Protein AF-A0A352RVB9-F1 (afdb_monomer_lite)

Sequence (132 aa):
MQIDDYQALIQSDHYRCATQRVIRQLMEALLFEDVFRDVHWTTESVTLPAVAADGQPVRYRCAVRRIDAFGRIRLGNVIRAHGGDETAADDVSRLLHELAGQFDADPQRIQQFAMELLSTQIKDAHSHHANG

Radius of gyration: 15.71 Å; chains: 1; bounding box: 43×38×34 Å

Structure (mmCIF, N/CA/C/O backbone):
data_AF-A0A352RVB9-F1
#
_entry.id   AF-A0A352RVB9-F1
#
loop_
_atom_site.group_PDB
_atom_site.id
_atom_site.type_symbol
_atom_site.label_atom_id
_atom_site.label_alt_id
_atom_site.label_comp_id
_atom_site.label_asym_id
_atom_site.label_entity_id
_atom_site.label_seq_id
_atom_site.pdbx_PDB_ins_code
_atom_site.Cartn_x
_atom_site.Cartn_y
_atom_site.Cartn_z
_atom_site.occupancy
_atom_site.B_iso_or_equiv
_atom_site.auth_seq_id
_atom_site.auth_comp_id
_atom_site.auth_asym_id
_atom_site.auth_atom_id
_atom_site.pdbx_PDB_model_num
ATOM 1 N N . MET A 1 1 ? 27.499 -7.238 -14.777 1.00 50.69 1 MET A N 1
ATOM 2 C CA . MET A 1 1 ? 26.227 -6.729 -15.322 1.00 50.69 1 MET A CA 1
ATOM 3 C C . MET A 1 1 ? 26.488 -5.300 -15.755 1.00 50.69 1 MET A C 1
ATOM 5 O O . MET A 1 1 ? 26.892 -4.513 -14.904 1.00 50.69 1 MET A O 1
ATOM 9 N N . GLN A 1 2 ? 26.435 -5.009 -17.058 1.00 51.50 2 GLN A N 1
ATOM 10 C CA . GLN A 1 2 ? 26.625 -3.642 -17.556 1.00 51.50 2 GLN A CA 1
ATOM 11 C C . GLN A 1 2 ? 25.437 -2.782 -17.103 1.00 51.50 2 GLN A C 1
ATOM 13 O O . GLN A 1 2 ? 24.328 -3.285 -16.943 1.00 51.50 2 GLN A O 1
ATOM 18 N N . ILE A 1 3 ? 25.677 -1.496 -16.845 1.00 56.03 3 ILE A N 1
ATOM 19 C CA . ILE A 1 3 ? 24.664 -0.553 -16.336 1.00 56.03 3 ILE A CA 1
ATOM 20 C C . ILE A 1 3 ? 23.441 -0.479 -17.273 1.00 56.03 3 ILE A C 1
ATOM 22 O O . ILE A 1 3 ? 22.313 -0.355 -16.796 1.00 56.03 3 ILE A O 1
ATOM 26 N N . ASP A 1 4 ? 23.654 -0.660 -18.577 1.00 58.06 4 ASP A N 1
ATOM 27 C CA . ASP A 1 4 ? 22.606 -0.634 -19.603 1.00 58.06 4 ASP A CA 1
ATOM 28 C C . ASP A 1 4 ? 21.642 -1.834 -19.502 1.00 58.06 4 ASP A C 1
ATOM 30 O O . ASP A 1 4 ? 20.428 -1.664 -19.632 1.00 58.06 4 ASP A O 1
ATOM 34 N N . ASP A 1 5 ? 22.143 -3.027 -19.148 1.00 60.12 5 ASP A N 1
ATOM 35 C CA . ASP A 1 5 ? 21.305 -4.214 -18.900 1.00 60.12 5 ASP A CA 1
ATOM 36 C C . ASP A 1 5 ? 20.403 -4.013 -17.672 1.00 60.12 5 ASP A C 1
ATOM 38 O O . ASP A 1 5 ? 19.268 -4.487 -17.625 1.00 60.12 5 ASP A O 1
ATOM 42 N N . TYR A 1 6 ? 20.897 -3.276 -16.670 1.00 57.09 6 TYR A N 1
ATOM 43 C CA . TYR A 1 6 ? 20.150 -2.960 -15.450 1.00 57.09 6 TYR A CA 1
ATOM 44 C C . TYR A 1 6 ? 18.993 -1.992 -15.732 1.00 57.09 6 TYR A C 1
ATOM 46 O O . TYR A 1 6 ? 17.889 -2.167 -15.216 1.00 57.09 6 TYR A O 1
ATOM 54 N N . GLN A 1 7 ? 19.229 -0.976 -16.567 1.00 58.03 7 GLN A N 1
ATOM 55 C CA . GLN A 1 7 ? 18.207 0.002 -16.949 1.00 58.03 7 GLN A CA 1
ATOM 56 C C . GLN A 1 7 ? 17.111 -0.626 -17.815 1.00 58.03 7 GLN A C 1
ATOM 58 O O . GLN A 1 7 ? 15.928 -0.402 -17.551 1.00 58.03 7 GLN A O 1
ATOM 63 N N . ALA A 1 8 ? 17.488 -1.467 -18.783 1.00 62.38 8 ALA A N 1
ATOM 64 C CA . ALA A 1 8 ? 16.534 -2.222 -19.593 1.00 62.38 8 ALA A CA 1
ATOM 65 C C . ALA A 1 8 ? 15.682 -3.173 -18.733 1.00 62.38 8 ALA A C 1
ATOM 67 O O . ALA A 1 8 ? 14.475 -3.298 -18.945 1.00 62.38 8 ALA A O 1
ATOM 68 N N . LEU A 1 9 ? 16.281 -3.792 -17.710 1.00 61.91 9 LEU A N 1
ATOM 69 C CA . LEU A 1 9 ? 15.563 -4.658 -16.780 1.00 61.91 9 LEU A CA 1
ATOM 70 C C . LEU A 1 9 ? 14.546 -3.887 -15.929 1.00 61.91 9 LEU A C 1
ATOM 72 O O . LEU A 1 9 ? 13.416 -4.350 -15.808 1.00 61.91 9 LEU A O 1
ATOM 76 N N . ILE A 1 10 ? 14.893 -2.717 -15.377 1.00 66.00 10 ILE A N 1
ATOM 77 C CA . ILE A 1 10 ? 13.951 -1.888 -14.591 1.00 66.00 10 ILE A CA 1
ATOM 78 C C . ILE A 1 10 ? 12.738 -1.473 -15.436 1.00 66.00 10 ILE A C 1
ATOM 80 O O . ILE A 1 10 ? 11.621 -1.396 -14.929 1.00 66.00 10 ILE A O 1
ATOM 84 N N . GLN A 1 11 ? 12.945 -1.224 -16.728 1.00 67.75 11 GLN A N 1
ATOM 85 C CA . GLN A 1 11 ? 11.874 -0.848 -17.655 1.00 67.75 11 GLN A CA 1
ATOM 86 C C . GLN A 1 11 ? 11.092 -2.048 -18.207 1.00 67.75 11 GLN A C 1
ATOM 88 O O . GLN A 1 11 ? 10.094 -1.864 -18.901 1.00 67.75 11 GLN A O 1
ATOM 93 N N . SER A 1 12 ? 11.521 -3.273 -17.903 1.00 76.25 12 SER A N 1
ATOM 94 C CA . SER A 1 12 ? 10.892 -4.483 -18.419 1.00 76.25 12 SER A CA 1
ATOM 95 C C . SER A 1 12 ? 9.580 -4.821 -17.707 1.00 76.25 12 SER A C 1
ATOM 97 O O . SER A 1 12 ? 9.361 -4.524 -16.527 1.00 76.25 12 SER A O 1
ATOM 99 N N . ASP A 1 13 ? 8.729 -5.565 -18.409 1.00 80.06 13 ASP A N 1
ATOM 100 C CA . ASP A 1 13 ? 7.512 -6.140 -17.836 1.00 80.06 13 ASP A CA 1
ATOM 101 C C . ASP A 1 13 ? 7.805 -7.074 -16.654 1.00 80.06 13 ASP A C 1
ATOM 103 O O . ASP A 1 13 ? 7.010 -7.152 -15.717 1.00 80.06 13 ASP A O 1
ATOM 107 N N . HIS A 1 14 ? 8.973 -7.723 -16.641 1.00 78.12 14 HIS A N 1
ATOM 108 C CA . HIS A 1 14 ? 9.397 -8.571 -15.530 1.00 78.12 14 HIS A CA 1
ATOM 109 C C . HIS A 1 14 ? 9.568 -7.780 -14.236 1.00 78.12 14 HIS A C 1
ATOM 111 O O . HIS A 1 14 ? 9.089 -8.220 -13.189 1.00 78.12 14 HIS A O 1
ATOM 117 N N . TYR A 1 15 ? 10.197 -6.604 -14.302 1.00 78.69 15 TYR A N 1
ATOM 118 C CA . TYR A 1 15 ? 10.353 -5.745 -13.132 1.00 78.69 15 TYR A CA 1
ATOM 119 C C . TYR A 1 15 ? 8.998 -5.241 -12.638 1.00 78.69 15 TYR A C 1
ATOM 121 O O . TYR A 1 15 ? 8.708 -5.328 -11.447 1.00 78.69 15 TYR A O 1
ATOM 129 N N . ARG A 1 16 ? 8.112 -4.818 -13.547 1.00 82.50 16 ARG A N 1
ATOM 130 C CA . ARG A 1 16 ? 6.741 -4.420 -13.189 1.00 82.50 16 ARG A CA 1
ATOM 131 C C . ARG A 1 16 ? 5.968 -5.546 -12.498 1.00 82.50 16 ARG A C 1
ATOM 133 O O . ARG A 1 16 ? 5.345 -5.314 -11.461 1.00 82.50 16 ARG A O 1
ATOM 140 N N . CYS A 1 17 ? 6.024 -6.766 -13.032 1.00 84.00 17 CYS A N 1
ATOM 141 C CA . CYS A 1 17 ? 5.385 -7.932 -12.422 1.00 84.00 17 CYS A CA 1
ATOM 142 C C . CYS A 1 17 ? 5.979 -8.267 -11.047 1.00 84.00 17 CYS A C 1
ATOM 144 O O . CYS A 1 17 ? 5.226 -8.578 -10.120 1.00 84.00 17 CYS A O 1
ATOM 146 N N . ALA A 1 18 ? 7.304 -8.180 -10.896 1.00 83.94 18 ALA A N 1
ATOM 147 C CA . ALA A 1 18 ? 7.975 -8.380 -9.615 1.00 83.94 18 ALA A CA 1
ATOM 148 C C . ALA A 1 18 ? 7.525 -7.330 -8.590 1.00 83.94 18 ALA A C 1
ATOM 150 O O . ALA A 1 18 ? 7.087 -7.680 -7.496 1.00 83.94 18 ALA A O 1
ATOM 151 N N . THR A 1 19 ? 7.514 -6.051 -8.963 1.00 86.31 19 THR A N 1
ATOM 152 C CA . THR A 1 19 ? 7.067 -4.960 -8.090 1.00 86.31 19 THR A CA 1
ATOM 153 C C . THR A 1 19 ? 5.619 -5.140 -7.641 1.00 86.31 19 THR A C 1
ATOM 155 O O . THR A 1 19 ? 5.339 -5.088 -6.444 1.00 86.31 19 THR A O 1
ATOM 158 N N . GLN A 1 20 ? 4.698 -5.463 -8.553 1.00 89.31 20 GLN A N 1
ATOM 159 C CA . GLN A 1 20 ? 3.303 -5.751 -8.190 1.00 89.31 20 GLN A CA 1
ATOM 160 C C . GLN A 1 20 ? 3.182 -6.940 -7.229 1.00 89.31 20 GLN A C 1
ATOM 162 O O . GLN A 1 20 ? 2.361 -6.931 -6.307 1.00 89.31 20 GLN A O 1
ATOM 167 N N . ARG A 1 21 ? 4.015 -7.969 -7.411 1.00 88.56 21 ARG A N 1
ATOM 168 C CA . ARG A 1 21 ? 4.040 -9.134 -6.524 1.00 88.56 21 ARG A CA 1
ATOM 169 C C . ARG A 1 21 ? 4.590 -8.782 -5.143 1.00 88.56 21 ARG A C 1
ATOM 171 O O . ARG A 1 21 ? 4.019 -9.254 -4.162 1.00 88.56 21 ARG A O 1
ATOM 178 N N . VAL A 1 22 ? 5.643 -7.968 -5.061 1.00 89.00 22 VAL A N 1
ATOM 179 C CA . VAL A 1 22 ? 6.186 -7.446 -3.793 1.00 89.00 22 VAL A CA 1
ATOM 180 C C . VAL A 1 22 ? 5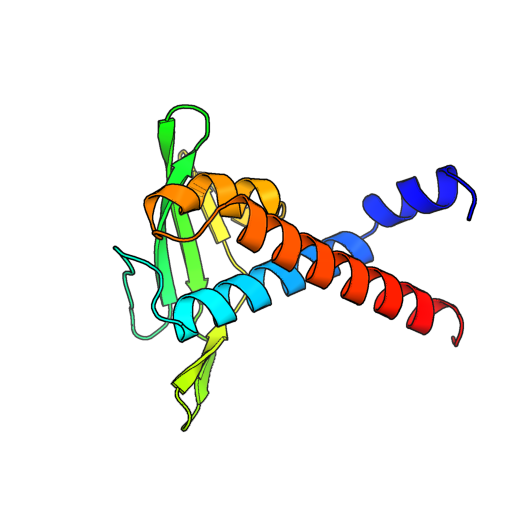.127 -6.633 -3.060 1.00 89.00 22 VAL A C 1
ATOM 182 O O . VAL A 1 22 ? 4.848 -6.921 -1.901 1.00 89.00 22 VAL A O 1
ATOM 185 N N . ILE A 1 23 ? 4.483 -5.683 -3.745 1.00 92.50 23 ILE A N 1
ATOM 186 C CA . ILE A 1 23 ? 3.416 -4.852 -3.172 1.00 92.50 23 ILE A CA 1
ATOM 187 C C . ILE A 1 23 ? 2.304 -5.730 -2.596 1.00 92.50 23 ILE A C 1
ATOM 189 O O . ILE A 1 23 ? 1.890 -5.545 -1.453 1.00 92.50 23 ILE A O 1
ATOM 193 N N . ARG A 1 24 ? 1.849 -6.732 -3.354 1.00 92.94 24 ARG A N 1
ATOM 194 C CA . ARG A 1 24 ? 0.817 -7.662 -2.889 1.00 92.94 24 ARG A CA 1
ATOM 195 C C . ARG A 1 24 ? 1.253 -8.429 -1.639 1.00 92.94 24 ARG A C 1
ATOM 197 O O . ARG A 1 24 ? 0.489 -8.500 -0.687 1.00 92.94 24 ARG A O 1
ATOM 204 N N . GLN A 1 25 ? 2.456 -9.004 -1.635 1.00 89.94 25 GLN A N 1
ATOM 205 C CA . GLN A 1 25 ? 2.970 -9.766 -0.488 1.00 89.94 25 GLN A CA 1
ATOM 206 C C . GLN A 1 25 ? 3.141 -8.894 0.756 1.00 89.94 25 GLN A C 1
ATOM 208 O O . GLN A 1 25 ? 2.827 -9.336 1.857 1.00 89.94 25 GLN A O 1
ATOM 213 N N . LEU A 1 26 ? 3.602 -7.660 0.571 1.00 90.75 26 LEU A N 1
ATOM 214 C CA . LEU A 1 26 ? 3.739 -6.681 1.638 1.00 90.75 26 LEU A CA 1
ATOM 215 C C . LEU A 1 26 ? 2.376 -6.349 2.251 1.00 90.75 26 LEU A C 1
ATOM 217 O O . LEU A 1 26 ? 2.216 -6.432 3.461 1.00 90.75 26 LEU A O 1
ATOM 221 N N . MET A 1 27 ? 1.373 -6.061 1.421 1.00 92.12 27 MET A N 1
ATOM 222 C CA . MET A 1 27 ? 0.008 -5.795 1.881 1.00 92.12 27 MET A CA 1
ATOM 223 C C . MET A 1 27 ? -0.621 -7.010 2.574 1.00 92.12 27 MET A C 1
ATOM 225 O O . MET A 1 27 ? -1.257 -6.850 3.610 1.00 92.12 27 MET A O 1
ATOM 229 N N . GLU A 1 28 ? -0.418 -8.223 2.044 1.00 92.88 28 GLU A N 1
ATOM 230 C CA . GLU A 1 28 ? -0.853 -9.472 2.691 1.00 92.88 28 GLU A CA 1
ATOM 231 C C . GLU A 1 28 ? -0.232 -9.626 4.087 1.00 92.88 28 GLU A C 1
ATOM 233 O O . GLU A 1 28 ? -0.945 -9.969 5.026 1.00 92.88 28 GLU A O 1
ATOM 238 N N . ALA A 1 29 ? 1.069 -9.348 4.233 1.00 89.19 29 ALA A N 1
ATOM 239 C CA . ALA A 1 29 ? 1.767 -9.435 5.513 1.00 89.19 29 ALA A CA 1
ATOM 240 C C . ALA A 1 29 ? 1.278 -8.373 6.506 1.00 89.19 29 ALA A C 1
ATOM 242 O O . ALA A 1 29 ? 0.920 -8.712 7.627 1.00 89.19 29 ALA A O 1
ATOM 243 N N . LEU A 1 30 ? 1.194 -7.107 6.090 1.00 89.38 30 LEU A N 1
ATOM 244 C CA . LEU A 1 30 ? 0.759 -6.015 6.966 1.00 89.38 30 LEU A CA 1
ATOM 245 C C . LEU A 1 30 ? -0.704 -6.183 7.415 1.00 89.38 30 LEU A C 1
ATOM 247 O O . LEU A 1 30 ? -1.019 -5.942 8.576 1.00 89.38 30 LEU A O 1
ATOM 251 N N . LEU A 1 31 ? -1.598 -6.640 6.531 1.00 90.75 31 LEU A N 1
ATOM 252 C CA . LEU A 1 31 ? -2.982 -6.942 6.917 1.00 90.75 31 LEU A CA 1
ATOM 253 C C . LEU A 1 31 ? -3.072 -8.145 7.857 1.00 90.75 31 LEU A C 1
ATOM 255 O O . LEU A 1 31 ? -3.921 -8.159 8.739 1.00 90.75 31 LEU A O 1
ATOM 259 N N . PHE A 1 32 ? -2.233 -9.163 7.655 1.00 88.62 32 PHE A N 1
ATOM 260 C CA . PHE A 1 32 ? -2.213 -10.345 8.515 1.00 88.62 32 PHE A CA 1
ATOM 261 C C . PHE A 1 32 ? -1.711 -10.027 9.930 1.00 88.62 32 PHE A C 1
ATOM 263 O O . PHE A 1 32 ? -2.250 -10.557 10.895 1.00 88.62 32 PHE A O 1
ATOM 270 N N . GLU A 1 33 ? -0.716 -9.148 10.047 1.00 87.62 33 GLU A N 1
ATOM 271 C CA . GLU A 1 33 ? -0.175 -8.663 11.326 1.00 87.62 33 GLU A CA 1
ATOM 272 C C . GLU A 1 33 ? -1.074 -7.605 12.003 1.00 87.62 33 GLU A C 1
ATOM 274 O O . GLU A 1 33 ? -0.722 -7.092 13.061 1.00 87.62 33 GLU A O 1
ATOM 279 N N . ASP A 1 34 ? -2.218 -7.262 11.395 1.00 87.56 34 ASP A N 1
ATOM 280 C CA . ASP A 1 34 ? -3.207 -6.299 11.904 1.00 87.56 34 ASP A CA 1
ATOM 281 C C . ASP A 1 34 ? -2.605 -4.929 12.283 1.00 87.56 34 ASP A C 1
ATOM 283 O O . ASP A 1 34 ? -2.963 -4.307 13.282 1.00 87.56 34 ASP A O 1
ATOM 287 N N . VAL A 1 35 ? -1.642 -4.440 11.488 1.00 88.06 35 VAL A N 1
ATOM 288 C CA . VAL A 1 35 ? -0.909 -3.200 11.824 1.00 88.06 35 VAL A CA 1
ATOM 289 C C . VAL A 1 35 ? -1.641 -1.922 11.417 1.00 88.06 35 VAL A C 1
ATOM 291 O O . VAL A 1 35 ? -1.246 -0.829 11.828 1.00 88.06 35 VAL A O 1
ATOM 294 N N . PHE A 1 36 ? -2.661 -2.034 10.564 1.00 90.81 36 PHE A N 1
ATOM 295 C CA . PHE A 1 36 ? -3.371 -0.889 10.007 1.00 90.81 36 PHE A CA 1
ATOM 296 C C . PHE A 1 36 ? -4.488 -0.409 10.939 1.00 90.81 36 PHE A C 1
ATOM 298 O O . PHE A 1 36 ? -5.318 -1.190 11.390 1.00 90.81 36 PHE A O 1
ATOM 305 N N . ARG A 1 37 ? -4.551 0.903 11.170 1.00 91.25 37 ARG A N 1
ATOM 306 C CA . ARG A 1 37 ? -5.521 1.553 12.060 1.00 91.25 37 ARG A CA 1
ATOM 307 C C . ARG A 1 37 ? -6.925 1.607 11.465 1.00 91.25 37 ARG A C 1
ATOM 309 O O . ARG A 1 37 ? -7.889 1.379 12.187 1.00 91.25 37 ARG A O 1
ATOM 316 N N . ASP A 1 38 ? -7.044 1.953 10.184 1.00 91.88 38 ASP A N 1
ATOM 317 C CA . ASP A 1 38 ? -8.328 2.192 9.522 1.00 91.88 38 ASP A CA 1
ATOM 318 C C . ASP A 1 38 ? -8.458 1.355 8.245 1.00 91.88 38 ASP A C 1
ATOM 320 O O . ASP A 1 38 ? -8.257 1.811 7.118 1.00 91.88 38 ASP A O 1
ATOM 324 N N . VAL A 1 39 ? -8.766 0.075 8.436 1.00 93.25 39 VAL A N 1
ATOM 325 C CA . VAL A 1 39 ? -9.011 -0.877 7.355 1.00 93.25 39 VAL A CA 1
ATOM 326 C C . VAL A 1 39 ? -10.507 -1.094 7.165 1.00 93.25 39 VAL A C 1
ATOM 328 O O . VAL A 1 39 ? -11.227 -1.501 8.076 1.00 93.25 39 VAL A O 1
ATOM 331 N N . HIS A 1 40 ? -10.961 -0.914 5.928 1.00 94.06 40 HIS A N 1
ATOM 332 C CA . HIS A 1 40 ? -12.340 -1.167 5.535 1.00 94.06 40 HIS A CA 1
ATOM 333 C C . HIS A 1 40 ? -12.446 -2.476 4.754 1.00 94.06 40 HIS A C 1
ATOM 335 O O . HIS A 1 40 ? -12.055 -2.555 3.585 1.00 94.06 40 HIS A O 1
ATOM 341 N N . TRP A 1 41 ? -13.008 -3.502 5.390 1.00 92.38 41 TRP A N 1
ATOM 342 C CA . TRP A 1 41 ? -13.284 -4.791 4.759 1.00 92.38 41 TRP A CA 1
ATOM 343 C C . TRP A 1 41 ? -14.679 -4.835 4.134 1.00 92.38 41 TRP A C 1
ATOM 345 O O . TRP A 1 41 ? -15.669 -4.416 4.732 1.00 92.38 41 TRP A O 1
ATOM 355 N N . THR A 1 42 ? -14.763 -5.434 2.953 1.00 90.19 42 THR A N 1
ATOM 356 C CA . THR A 1 42 ? -15.997 -5.971 2.374 1.00 90.19 42 THR A CA 1
ATOM 357 C C . THR A 1 42 ? -15.815 -7.463 2.103 1.00 90.19 42 THR A C 1
ATOM 359 O O . THR A 1 42 ? -14.718 -8.005 2.239 1.00 90.19 42 THR A O 1
ATOM 362 N N . THR A 1 43 ? -16.880 -8.152 1.689 1.00 84.81 43 THR A N 1
ATOM 363 C CA . THR A 1 43 ? -16.812 -9.581 1.338 1.00 84.81 43 THR A CA 1
ATOM 364 C C . THR A 1 43 ? -15.820 -9.860 0.201 1.00 84.81 43 THR A C 1
ATOM 366 O O . THR A 1 43 ? -15.240 -10.939 0.139 1.00 84.81 43 THR A O 1
ATOM 369 N N . GLU A 1 44 ? -15.602 -8.890 -0.689 1.00 90.25 44 GLU A N 1
ATOM 370 C CA . GLU A 1 44 ? -14.824 -9.074 -1.921 1.00 90.25 44 GLU A CA 1
ATOM 371 C C . GLU A 1 44 ? -13.542 -8.241 -1.965 1.00 90.25 44 GLU A C 1
ATOM 373 O O . GLU A 1 44 ? -12.700 -8.446 -2.841 1.00 90.25 44 GLU A O 1
ATOM 378 N N . SER A 1 45 ? -13.371 -7.278 -1.059 1.00 93.62 45 SER A N 1
ATOM 379 C CA . SER A 1 45 ? -12.267 -6.326 -1.138 1.00 93.62 45 SER A CA 1
ATOM 380 C C . SER A 1 45 ? -11.867 -5.755 0.214 1.00 93.62 45 SER A C 1
ATOM 382 O O . SER A 1 45 ? -12.648 -5.739 1.158 1.00 93.62 45 SER A O 1
ATOM 384 N N . VAL A 1 46 ? -10.651 -5.232 0.270 1.00 94.88 46 VAL A N 1
ATOM 385 C CA . VAL A 1 46 ? -10.152 -4.410 1.366 1.00 94.88 46 VAL A CA 1
ATOM 386 C C . VAL A 1 46 ? -9.792 -3.036 0.822 1.00 94.88 46 VAL A C 1
ATOM 388 O O . VAL A 1 46 ? -9.220 -2.928 -0.268 1.00 94.88 46 VAL A O 1
ATOM 391 N N . THR A 1 47 ? -10.154 -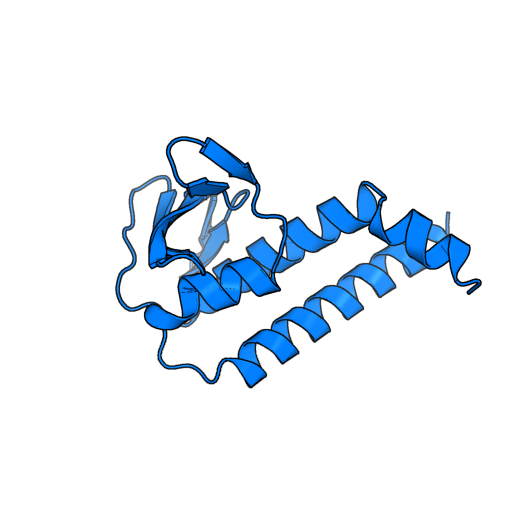1.992 1.562 1.00 95.94 47 THR A N 1
ATOM 392 C CA . THR A 1 47 ? -9.837 -0.601 1.236 1.00 95.94 47 THR A CA 1
ATOM 393 C C . THR A 1 47 ? -9.114 0.065 2.400 1.00 95.94 47 THR A C 1
ATOM 395 O O . THR A 1 47 ? -9.524 -0.062 3.551 1.00 95.94 47 THR A O 1
ATOM 398 N N . LEU A 1 48 ? -8.050 0.794 2.080 1.00 95.81 48 LEU A N 1
ATOM 399 C CA . LEU A 1 48 ? -7.196 1.519 3.013 1.00 95.81 48 LEU A CA 1
ATOM 400 C C . LEU A 1 48 ? -7.153 3.000 2.621 1.00 95.81 48 LEU A C 1
ATOM 402 O O . LEU A 1 48 ? -6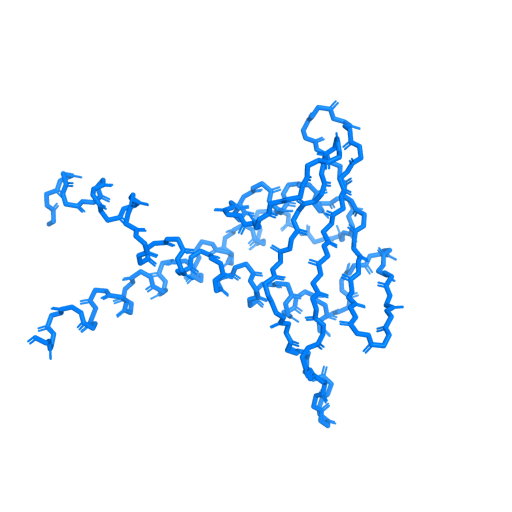.800 3.303 1.474 1.00 95.81 48 LEU A O 1
ATOM 406 N N . PRO A 1 49 ? -7.493 3.929 3.527 1.00 96.06 49 PRO A N 1
ATOM 407 C CA . PRO A 1 49 ? -7.237 5.341 3.324 1.00 96.06 49 PRO A CA 1
ATOM 408 C C . PRO A 1 49 ? -5.744 5.636 3.489 1.00 96.06 49 PRO A C 1
ATOM 410 O O . PRO A 1 49 ? -5.062 5.088 4.352 1.00 96.06 49 PRO A O 1
ATOM 413 N N . ALA A 1 50 ? -5.244 6.532 2.654 1.00 94.94 50 ALA A N 1
ATOM 414 C CA . ALA A 1 50 ? -3.853 6.946 2.602 1.00 94.94 50 ALA A CA 1
ATOM 415 C C . ALA A 1 50 ? -3.775 8.444 2.280 1.00 94.94 50 ALA A C 1
ATOM 417 O O . ALA A 1 50 ? -4.777 9.063 1.904 1.00 94.94 50 ALA A O 1
ATOM 418 N N . VAL A 1 51 ? -2.592 9.035 2.421 1.00 94.88 51 VAL A N 1
ATOM 419 C CA . VAL A 1 51 ? -2.369 10.459 2.137 1.00 94.88 51 VAL A CA 1
ATOM 420 C C . VAL A 1 51 ? -1.187 10.595 1.187 1.00 94.88 51 VAL A C 1
ATOM 422 O O . VAL A 1 51 ? -0.096 10.126 1.489 1.00 94.88 51 VAL A O 1
ATOM 425 N N . ALA A 1 52 ? -1.404 11.215 0.028 1.00 93.81 52 ALA A N 1
ATOM 426 C CA . ALA A 1 52 ? -0.344 11.519 -0.927 1.00 93.81 52 ALA A CA 1
ATOM 427 C C . ALA A 1 52 ? 0.662 12.534 -0.355 1.00 93.81 52 ALA A C 1
ATOM 429 O O . ALA A 1 52 ? 0.379 13.254 0.601 1.00 93.81 52 ALA A O 1
ATOM 430 N N . ALA A 1 53 ? 1.842 12.632 -0.974 1.00 88.75 53 ALA A N 1
ATOM 431 C CA . ALA A 1 53 ? 2.884 13.577 -0.557 1.00 88.75 53 ALA A CA 1
ATOM 432 C C . ALA A 1 53 ? 2.450 15.057 -0.639 1.00 88.75 53 ALA A C 1
ATOM 434 O O . ALA A 1 53 ? 3.000 15.903 0.061 1.00 88.75 53 ALA A O 1
ATOM 435 N N . ASP A 1 54 ? 1.460 15.373 -1.476 1.00 91.50 54 ASP A N 1
ATOM 436 C CA . ASP A 1 54 ? 0.835 16.698 -1.586 1.00 91.50 54 ASP A CA 1
ATOM 437 C C . ASP A 1 54 ? -0.292 16.930 -0.554 1.00 91.50 54 ASP A C 1
ATOM 439 O O . ASP A 1 54 ? -0.956 17.968 -0.574 1.00 91.50 54 ASP A O 1
ATOM 443 N N . GLY A 1 55 ? -0.512 15.973 0.352 1.00 91.81 55 GLY A N 1
ATOM 444 C CA . GLY A 1 55 ? -1.552 16.006 1.376 1.00 91.81 55 GLY A CA 1
ATOM 445 C C . GLY A 1 55 ? -2.939 15.584 0.889 1.00 91.81 55 GLY A C 1
ATOM 446 O O . GLY A 1 55 ? -3.879 15.592 1.686 1.00 91.81 55 GLY A O 1
ATOM 447 N N . GLN A 1 56 ? -3.104 15.216 -0.385 1.00 95.19 56 GLN A N 1
ATOM 448 C CA . GLN A 1 56 ? -4.403 14.806 -0.914 1.00 95.19 56 GLN A CA 1
ATOM 449 C C . GLN A 1 56 ? -4.787 13.387 -0.468 1.00 95.19 56 GLN A C 1
ATOM 451 O O . GLN A 1 56 ? -3.924 12.518 -0.304 1.00 95.19 56 GLN A O 1
ATOM 456 N N . PRO A 1 57 ? -6.090 13.111 -0.282 1.00 94.88 57 PRO A N 1
ATOM 457 C CA . PRO A 1 57 ? -6.551 11.785 0.091 1.00 94.88 57 PRO A CA 1
ATOM 458 C C . PRO A 1 57 ? -6.355 10.791 -1.060 1.00 94.88 57 PRO A C 1
ATOM 460 O O . 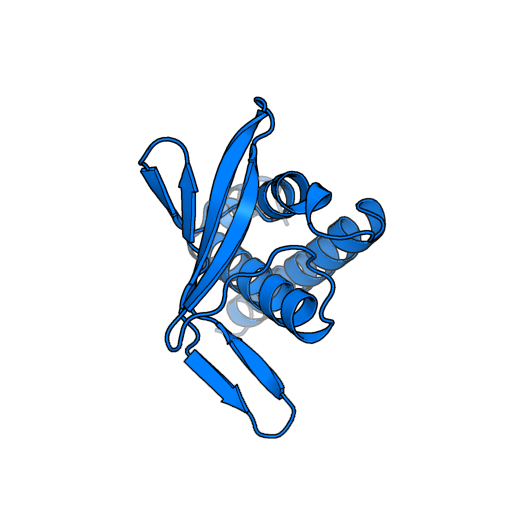PRO A 1 57 ? -6.795 11.007 -2.192 1.00 94.88 57 PRO A O 1
ATOM 463 N N . VAL A 1 58 ? -5.754 9.653 -0.732 1.00 96.69 58 VAL A N 1
ATOM 464 C CA . VAL A 1 58 ? -5.570 8.494 -1.611 1.00 96.69 58 VAL A CA 1
ATOM 465 C C . VAL A 1 58 ? -6.306 7.307 -1.002 1.00 96.69 58 VAL A C 1
ATOM 467 O O . VAL A 1 58 ? -6.502 7.230 0.212 1.00 96.69 58 VAL A O 1
ATOM 470 N N . ARG A 1 59 ? -6.726 6.353 -1.832 1.00 96.62 59 ARG A N 1
ATOM 471 C CA . ARG A 1 59 ? -7.206 5.055 -1.346 1.00 96.62 59 ARG A CA 1
ATOM 472 C C . ARG A 1 59 ? -6.491 3.919 -2.047 1.00 96.62 59 ARG A C 1
ATOM 474 O O . ARG A 1 59 ? -6.327 3.947 -3.262 1.00 96.62 59 ARG A O 1
ATOM 481 N N . TYR A 1 60 ? -6.135 2.897 -1.287 1.00 96.69 60 TYR A N 1
ATOM 482 C CA . TYR A 1 60 ? -5.666 1.628 -1.820 1.00 96.69 60 TYR A CA 1
ATOM 483 C C . TYR A 1 60 ? -6.775 0.594 -1.706 1.00 96.69 60 TYR A C 1
ATOM 485 O O . TYR A 1 60 ? -7.329 0.404 -0.627 1.00 96.69 60 TYR A O 1
ATOM 493 N N . ARG A 1 61 ? -7.103 -0.076 -2.809 1.00 96.00 61 ARG A N 1
ATOM 494 C CA . ARG A 1 61 ? -8.130 -1.117 -2.870 1.00 96.00 61 ARG A CA 1
ATOM 495 C C . ARG A 1 61 ? -7.545 -2.404 -3.420 1.00 96.00 61 ARG A C 1
ATOM 497 O O . ARG A 1 61 ? -6.883 -2.401 -4.455 1.00 96.00 61 ARG A O 1
ATOM 504 N N . CYS A 1 62 ? -7.839 -3.513 -2.758 1.00 94.69 62 CYS A N 1
ATOM 505 C CA . CYS A 1 62 ? -7.398 -4.836 -3.182 1.00 94.69 62 CYS A CA 1
ATOM 506 C C . CYS A 1 62 ? -8.588 -5.789 -3.171 1.00 94.69 62 CYS A C 1
ATOM 508 O O . CYS A 1 62 ? -9.341 -5.816 -2.202 1.00 94.69 62 CYS A O 1
ATOM 510 N N . ALA A 1 63 ? -8.741 -6.607 -4.211 1.00 93.12 63 ALA A N 1
ATOM 511 C CA . ALA A 1 63 ? -9.701 -7.707 -4.167 1.00 93.12 63 ALA A CA 1
ATOM 512 C C . ALA A 1 63 ? -9.205 -8.790 -3.197 1.00 93.12 63 ALA A C 1
ATOM 514 O O . ALA A 1 63 ? -8.042 -9.193 -3.268 1.00 93.12 63 ALA A O 1
ATOM 515 N N . VAL A 1 64 ? -10.075 -9.295 -2.330 1.00 92.19 64 VAL A N 1
ATOM 516 C CA . VAL A 1 64 ? -9.785 -10.446 -1.471 1.00 92.19 64 VAL A CA 1
ATOM 517 C C . VAL A 1 64 ? -10.063 -11.703 -2.282 1.00 92.19 64 VAL A C 1
ATOM 519 O O . VAL A 1 64 ? -11.183 -11.951 -2.716 1.00 92.19 64 VAL A O 1
ATOM 522 N N . ARG A 1 65 ? -9.022 -12.495 -2.539 1.00 88.56 65 ARG A N 1
ATOM 523 C CA . ARG A 1 65 ? -9.139 -13.736 -3.318 1.00 88.56 65 ARG A CA 1
ATOM 524 C C . ARG A 1 65 ? -9.463 -14.929 -2.440 1.00 88.56 65 ARG A C 1
ATOM 526 O O . ARG A 1 65 ? -10.210 -15.808 -2.857 1.00 88.56 65 ARG A O 1
ATOM 533 N N . ARG A 1 66 ? -8.855 -14.992 -1.258 1.00 84.38 66 ARG A N 1
ATOM 534 C CA . ARG A 1 66 ? -9.049 -16.079 -0.300 1.00 84.38 66 ARG A CA 1
ATOM 535 C C . ARG A 1 66 ? -8.579 -15.637 1.074 1.00 84.38 66 ARG A C 1
ATOM 537 O O . ARG A 1 66 ? -7.559 -14.967 1.182 1.00 84.38 66 ARG A O 1
ATOM 544 N N . ILE A 1 67 ? -9.280 -16.090 2.099 1.00 82.62 67 ILE A N 1
ATOM 545 C CA . ILE A 1 67 ? -8.768 -16.146 3.464 1.00 82.62 67 ILE A CA 1
ATOM 546 C C . ILE A 1 67 ? -8.712 -17.633 3.802 1.00 82.62 67 ILE A C 1
ATOM 548 O O . ILE A 1 67 ? -9.690 -18.352 3.578 1.00 82.62 67 ILE A O 1
ATOM 552 N N . ASP A 1 68 ? -7.544 -18.137 4.188 1.00 81.62 68 ASP A N 1
ATOM 553 C CA . ASP A 1 68 ? -7.407 -19.547 4.555 1.00 81.62 68 ASP A CA 1
ATOM 554 C C . ASP A 1 68 ? -7.740 -19.803 6.033 1.00 81.62 68 ASP A C 1
ATOM 556 O O . ASP A 1 68 ? -7.990 -18.882 6.808 1.00 81.62 68 ASP A O 1
ATOM 560 N N . ALA A 1 69 ? -7.775 -21.082 6.421 1.00 77.31 69 ALA A N 1
ATOM 561 C CA . ALA A 1 69 ? -8.139 -21.497 7.776 1.00 77.31 69 ALA A CA 1
ATOM 562 C C . ALA A 1 69 ? -7.163 -21.001 8.861 1.00 77.31 69 ALA A C 1
ATOM 564 O O . ALA A 1 69 ? -7.508 -21.029 10.038 1.00 77.31 69 ALA A O 1
ATOM 565 N N . PHE A 1 70 ? -5.967 -20.541 8.480 1.00 78.88 70 PHE A N 1
ATOM 566 C CA . PHE A 1 70 ? -4.975 -19.961 9.386 1.00 78.88 70 PHE A CA 1
ATOM 567 C C . PHE A 1 70 ? -5.012 -18.428 9.379 1.00 78.88 70 PHE A C 1
ATOM 569 O O . PHE A 1 70 ? -4.092 -17.791 9.884 1.00 78.88 70 PHE A O 1
ATOM 576 N N . GLY A 1 71 ? -6.048 -17.831 8.782 1.00 76.88 71 GLY A N 1
ATOM 577 C CA . GLY A 1 71 ? -6.212 -16.386 8.695 1.00 76.88 71 GLY A CA 1
ATOM 578 C C . GLY A 1 71 ? -5.313 -15.725 7.653 1.00 76.88 71 GLY A C 1
ATOM 579 O O . GLY A 1 71 ? -5.312 -14.501 7.564 1.00 76.88 71 GLY A O 1
ATOM 580 N N . ARG A 1 72 ? -4.562 -16.481 6.834 1.00 84.62 72 ARG A N 1
ATOM 581 C CA . ARG A 1 72 ? -3.722 -15.856 5.806 1.00 84.62 72 ARG A CA 1
ATOM 582 C C . ARG A 1 72 ? -4.596 -15.305 4.698 1.00 84.62 72 ARG A C 1
ATOM 584 O O . ARG A 1 72 ? -5.397 -16.019 4.086 1.00 84.62 72 ARG A O 1
ATOM 591 N N . ILE A 1 73 ? -4.376 -14.034 4.408 1.00 87.25 73 ILE A N 1
ATOM 592 C CA . ILE A 1 73 ? -5.097 -13.304 3.379 1.00 87.25 73 ILE A CA 1
ATOM 593 C C . ILE A 1 73 ? -4.340 -13.447 2.059 1.00 87.25 73 ILE A C 1
ATOM 595 O O . ILE A 1 73 ? -3.117 -13.317 1.995 1.00 87.25 73 ILE A O 1
ATOM 599 N N . ARG A 1 74 ? -5.075 -13.724 0.984 1.00 91.25 74 ARG A N 1
ATOM 600 C CA . ARG A 1 74 ? -4.590 -13.652 -0.394 1.00 91.25 74 ARG A CA 1
ATOM 601 C C . ARG A 1 74 ? -5.305 -12.534 -1.113 1.00 91.25 74 ARG A C 1
ATOM 603 O O . ARG A 1 74 ? -6.533 -12.550 -1.225 1.00 91.25 74 ARG A O 1
ATOM 610 N N . LEU A 1 75 ? -4.527 -11.597 -1.629 1.00 93.00 75 LEU A N 1
ATOM 611 C CA . LEU A 1 75 ? -5.034 -10.435 -2.339 1.00 93.00 75 LEU A CA 1
ATOM 612 C C . LEU A 1 75 ? -4.900 -10.607 -3.853 1.00 93.00 75 LEU A C 1
ATOM 614 O O . LEU A 1 75 ? -4.123 -11.417 -4.357 1.00 93.00 75 LEU A O 1
ATOM 618 N N . GLY A 1 76 ? -5.695 -9.844 -4.593 1.00 92.50 76 GLY A N 1
ATOM 619 C CA . GLY A 1 76 ? -5.470 -9.566 -6.004 1.00 92.50 76 GLY A CA 1
ATOM 620 C C . GLY A 1 76 ? -4.453 -8.441 -6.193 1.00 92.50 76 GLY A C 1
ATOM 621 O O . GLY A 1 76 ? -3.632 -8.162 -5.321 1.00 92.50 76 GLY A O 1
ATOM 622 N N . ASN A 1 77 ? -4.534 -7.777 -7.343 1.00 91.12 77 ASN A N 1
ATOM 623 C CA . ASN A 1 77 ? -3.743 -6.577 -7.587 1.00 91.12 77 ASN A CA 1
ATOM 624 C C . ASN A 1 77 ? -4.184 -5.452 -6.648 1.00 91.12 77 ASN A C 1
ATOM 626 O O . ASN A 1 77 ? -5.373 -5.301 -6.354 1.00 91.12 77 ASN A O 1
ATOM 630 N N . VAL A 1 78 ? -3.207 -4.665 -6.215 1.00 94.62 78 VAL A N 1
ATOM 631 C CA . VAL A 1 78 ? -3.418 -3.472 -5.402 1.00 94.62 78 VAL A CA 1
ATOM 632 C C . VAL A 1 78 ? -3.657 -2.300 -6.346 1.00 94.62 78 VAL A C 1
ATOM 634 O O . VAL A 1 78 ? -2.813 -2.003 -7.191 1.00 94.62 78 VAL A O 1
ATOM 637 N N . ILE A 1 79 ? -4.814 -1.661 -6.223 1.00 96.31 79 ILE A N 1
ATOM 638 C CA . ILE A 1 79 ? -5.214 -0.502 -7.020 1.00 96.31 79 ILE A CA 1
ATOM 639 C C . ILE A 1 79 ? -5.099 0.746 -6.152 1.00 96.31 79 ILE A C 1
ATOM 641 O O . ILE A 1 79 ? -5.644 0.784 -5.050 1.00 96.31 79 ILE A O 1
ATOM 645 N N . ARG A 1 80 ? -4.396 1.759 -6.649 1.00 96.56 80 ARG A N 1
ATOM 646 C CA . ARG A 1 80 ? -4.290 3.091 -6.059 1.00 96.56 80 ARG A CA 1
ATOM 647 C C . ARG A 1 80 ? -5.304 4.012 -6.734 1.00 96.56 80 ARG A C 1
ATOM 649 O O . ARG A 1 80 ? -5.291 4.144 -7.953 1.00 96.56 80 ARG A O 1
ATOM 656 N N . ALA A 1 81 ? -6.147 4.662 -5.940 1.00 95.75 81 ALA A N 1
ATOM 657 C CA . ALA A 1 81 ? -7.125 5.646 -6.383 1.00 95.75 81 ALA A CA 1
ATOM 658 C C . ALA A 1 81 ? -6.745 7.042 -5.869 1.00 95.75 81 ALA A C 1
ATOM 660 O O . ALA A 1 81 ? -6.655 7.247 -4.656 1.00 95.75 81 ALA A O 1
ATOM 661 N N . HIS A 1 82 ? -6.535 8.000 -6.772 1.00 94.75 82 HIS A N 1
ATOM 662 C CA . HIS A 1 82 ? -6.152 9.375 -6.440 1.00 94.75 82 HIS A CA 1
ATOM 663 C C . HIS A 1 82 ? -6.755 10.359 -7.441 1.00 94.75 82 HIS A C 1
ATOM 665 O O . HIS A 1 82 ? -6.587 10.189 -8.641 1.00 94.75 82 HIS A O 1
ATOM 671 N N . GLY A 1 83 ? -7.467 11.381 -6.962 1.00 87.94 83 GLY A N 1
ATOM 672 C CA . GLY A 1 83 ? -8.025 12.417 -7.842 1.00 87.94 83 GLY A CA 1
ATOM 673 C C . GLY A 1 83 ? -9.034 11.920 -8.892 1.00 87.94 83 GLY A C 1
ATOM 674 O O . GLY A 1 83 ? -9.289 12.629 -9.856 1.00 87.94 83 GLY A O 1
ATOM 675 N N . GLY A 1 84 ? -9.611 10.725 -8.717 1.00 87.94 84 GLY A N 1
ATOM 676 C CA . GLY A 1 84 ? -10.505 10.085 -9.693 1.00 87.94 84 GLY A CA 1
ATOM 677 C C . GLY A 1 84 ? -9.812 9.089 -10.628 1.00 87.94 84 GLY A C 1
ATOM 678 O O . GLY A 1 84 ? -10.502 8.292 -11.258 1.00 87.94 84 GLY A O 1
ATOM 679 N N . ASP A 1 85 ? -8.478 9.068 -10.651 1.00 92.25 85 ASP A N 1
ATOM 680 C CA . ASP A 1 85 ? -7.702 8.081 -11.396 1.00 92.25 85 ASP A CA 1
ATOM 681 C C . ASP A 1 85 ? -7.497 6.816 -10.565 1.00 92.25 85 ASP A C 1
ATOM 683 O O . ASP A 1 85 ? -7.122 6.883 -9.391 1.00 92.25 85 ASP A O 1
ATOM 687 N N . GLU A 1 86 ? -7.703 5.658 -11.191 1.00 94.69 86 GLU A N 1
ATOM 688 C CA . GLU A 1 86 ? -7.407 4.348 -10.617 1.00 94.69 86 GLU A CA 1
ATOM 689 C C . GLU A 1 86 ? -6.310 3.653 -11.424 1.00 94.69 86 GLU A C 1
ATOM 691 O O . GLU A 1 86 ? -6.485 3.331 -12.601 1.00 94.69 86 GLU A O 1
ATOM 696 N N . THR A 1 87 ? -5.175 3.383 -10.785 1.00 94.25 87 THR A N 1
ATOM 697 C CA . THR A 1 87 ? -4.037 2.701 -11.409 1.00 94.25 87 THR A CA 1
ATOM 698 C C . THR A 1 87 ? -3.543 1.557 -10.536 1.00 94.25 87 THR A C 1
ATOM 700 O O . THR A 1 87 ? -3.755 1.532 -9.325 1.00 94.25 87 THR A O 1
ATOM 703 N N . ALA A 1 88 ? -2.890 0.562 -11.137 1.00 92.94 88 ALA A N 1
ATOM 704 C CA . ALA A 1 88 ? -2.204 -0.453 -10.346 1.00 92.94 88 ALA A CA 1
ATOM 705 C C . ALA A 1 88 ? -1.062 0.202 -9.561 1.00 92.94 88 ALA A C 1
ATOM 707 O O . ALA A 1 88 ? -0.295 0.979 -10.125 1.00 92.94 88 ALA A O 1
ATOM 708 N N . ALA A 1 89 ? -0.935 -0.139 -8.281 1.00 92.81 89 ALA A N 1
ATOM 709 C CA . ALA A 1 89 ? 0.208 0.278 -7.488 1.00 92.81 89 ALA A CA 1
ATOM 710 C C . ALA A 1 89 ? 1.490 -0.310 -8.099 1.00 92.81 89 ALA A C 1
ATOM 712 O O . ALA A 1 89 ? 1.590 -1.519 -8.330 1.00 92.81 89 ALA A O 1
ATOM 713 N N . ASP A 1 90 ? 2.449 0.562 -8.380 1.00 89.44 90 ASP A N 1
ATOM 714 C CA . ASP A 1 90 ? 3.665 0.268 -9.139 1.00 89.44 90 ASP A CA 1
ATOM 715 C C . ASP A 1 90 ? 4.946 0.732 -8.429 1.00 89.44 90 ASP A C 1
ATOM 717 O O . ASP A 1 90 ? 6.045 0.470 -8.910 1.00 89.44 90 ASP A O 1
ATOM 721 N N . ASP A 1 91 ? 4.812 1.373 -7.269 1.00 88.12 91 ASP A N 1
ATOM 722 C CA . ASP A 1 91 ? 5.907 1.957 -6.502 1.00 88.12 91 ASP A CA 1
ATOM 723 C C . ASP A 1 91 ? 5.732 1.624 -5.015 1.00 88.12 91 ASP A C 1
ATOM 725 O O . ASP A 1 91 ? 4.829 2.124 -4.336 1.00 88.12 91 ASP A O 1
ATOM 729 N N . VAL A 1 92 ? 6.603 0.748 -4.508 1.00 87.69 92 VAL A N 1
ATOM 730 C CA . VAL A 1 92 ? 6.565 0.293 -3.110 1.00 87.69 92 VAL A CA 1
ATOM 731 C C . VAL A 1 92 ? 6.874 1.439 -2.146 1.00 87.69 92 VAL A C 1
ATOM 733 O O . VAL A 1 92 ? 6.237 1.546 -1.099 1.00 87.69 92 VAL A O 1
ATOM 736 N N . SER A 1 93 ? 7.830 2.305 -2.495 1.00 85.44 93 SER A N 1
ATOM 737 C CA . SER A 1 93 ? 8.230 3.428 -1.642 1.00 85.44 93 SER A CA 1
ATOM 738 C C . SER A 1 93 ? 7.082 4.418 -1.498 1.00 85.44 93 SER A C 1
ATOM 740 O O . SER A 1 93 ? 6.787 4.862 -0.389 1.00 85.44 93 SER A O 1
ATOM 742 N N . ARG A 1 94 ? 6.388 4.713 -2.604 1.00 90.31 94 ARG A N 1
ATOM 743 C CA . ARG A 1 94 ? 5.190 5.558 -2.585 1.00 90.31 94 ARG A CA 1
ATOM 744 C C . ARG A 1 94 ? 4.090 4.948 -1.730 1.00 90.31 94 ARG A C 1
ATOM 746 O O . ARG A 1 94 ? 3.573 5.629 -0.855 1.00 90.31 94 ARG A O 1
ATOM 753 N N . LEU A 1 95 ? 3.775 3.671 -1.937 1.00 92.00 95 LEU A N 1
ATOM 754 C CA . LEU A 1 95 ? 2.745 2.977 -1.164 1.00 92.00 95 LEU A CA 1
ATOM 755 C C . LEU A 1 95 ? 3.006 3.051 0.345 1.00 92.00 95 LEU A C 1
ATOM 757 O O . LEU A 1 95 ? 2.101 3.380 1.109 1.00 92.00 95 LEU A O 1
ATOM 761 N N . LEU A 1 96 ? 4.244 2.801 0.774 1.00 89.12 96 LEU A N 1
ATOM 762 C CA . LEU A 1 96 ? 4.615 2.861 2.187 1.00 89.12 96 LEU A CA 1
ATOM 763 C C . LEU A 1 96 ? 4.558 4.271 2.761 1.00 89.12 96 LEU A C 1
ATOM 765 O O . LEU A 1 96 ? 4.102 4.444 3.887 1.00 89.12 96 LEU A O 1
ATOM 769 N N . HIS A 1 97 ? 4.999 5.269 1.998 1.00 89.06 97 HIS A N 1
ATOM 770 C CA . HIS A 1 97 ? 4.947 6.655 2.442 1.00 89.06 97 HIS A CA 1
ATOM 771 C C . HIS A 1 97 ? 3.502 7.130 2.616 1.00 89.06 97 HIS A C 1
ATOM 773 O O . HIS A 1 97 ? 3.168 7.734 3.631 1.00 89.06 97 HIS A O 1
ATOM 779 N N . GLU A 1 98 ? 2.627 6.800 1.666 1.00 93.94 98 GLU A N 1
ATOM 780 C CA . GLU A 1 98 ? 1.226 7.220 1.710 1.00 93.94 98 GLU A CA 1
ATOM 781 C C . GLU A 1 98 ? 0.424 6.508 2.809 1.00 93.94 98 GLU A C 1
ATOM 783 O O . GLU A 1 98 ? -0.496 7.091 3.389 1.00 93.94 98 GLU A O 1
ATOM 788 N N . LEU A 1 99 ? 0.775 5.255 3.115 1.00 92.31 99 LEU A N 1
ATOM 789 C CA . LEU A 1 99 ? 0.165 4.466 4.187 1.00 92.31 99 LEU A CA 1
ATOM 790 C C . LEU A 1 99 ? 0.830 4.672 5.553 1.00 92.31 99 LEU A C 1
ATOM 792 O O . LEU A 1 99 ? 0.339 4.117 6.529 1.00 92.31 99 LEU A O 1
ATOM 796 N N . ALA A 1 100 ? 1.896 5.467 5.669 1.00 88.31 100 ALA A N 1
ATOM 797 C CA . ALA A 1 100 ? 2.635 5.624 6.925 1.00 88.31 100 ALA A CA 1
ATOM 798 C C . ALA A 1 100 ? 1.750 6.097 8.093 1.00 88.31 100 ALA A C 1
ATOM 800 O O . ALA A 1 100 ? 1.963 5.700 9.231 1.00 88.31 100 ALA A O 1
ATOM 801 N N . GLY A 1 101 ? 0.712 6.896 7.819 1.00 87.50 101 GLY A N 1
ATOM 802 C CA . GLY A 1 101 ? -0.259 7.318 8.837 1.00 87.50 101 GLY A CA 1
ATOM 803 C C . GLY A 1 101 ? -1.183 6.202 9.347 1.00 87.50 101 GLY A C 1
ATOM 804 O O . GLY A 1 101 ? -1.874 6.392 10.347 1.00 87.50 101 GLY A O 1
ATOM 805 N N . GLN A 1 102 ? -1.214 5.047 8.677 1.00 89.62 102 GLN A N 1
ATOM 806 C CA . GLN A 1 102 ? -2.076 3.919 9.021 1.00 89.62 102 GLN A CA 1
ATOM 807 C C . GLN A 1 102 ? -1.445 2.940 10.004 1.00 89.62 102 GLN A C 1
ATOM 809 O O . GLN A 1 102 ? -2.179 2.158 10.583 1.00 89.62 102 GLN A O 1
ATOM 814 N N . PHE A 1 103 ? -0.136 2.948 10.227 1.00 83.00 103 PHE A N 1
ATOM 815 C CA . PHE A 1 103 ? 0.519 1.992 11.122 1.00 83.00 103 PHE A CA 1
ATOM 816 C C . PHE A 1 103 ? 1.565 2.696 11.981 1.00 83.00 103 PHE A C 1
ATOM 818 O O . PHE A 1 103 ? 2.176 3.667 11.557 1.00 83.00 103 PHE A O 1
ATOM 825 N N . ASP A 1 104 ? 1.780 2.210 13.203 1.00 75.19 104 ASP A N 1
ATOM 826 C CA . ASP A 1 104 ? 2.791 2.759 14.126 1.00 75.19 104 ASP A CA 1
ATOM 827 C C . ASP A 1 104 ? 4.126 2.004 14.025 1.00 75.19 104 ASP A C 1
ATOM 829 O O . ASP A 1 104 ? 4.802 1.724 15.013 1.00 75.19 104 ASP A O 1
ATOM 833 N N . ALA A 1 105 ? 4.473 1.588 12.809 1.00 71.81 105 ALA A N 1
ATOM 834 C CA . ALA A 1 105 ? 5.679 0.827 12.530 1.00 71.81 105 ALA A CA 1
ATOM 835 C C . ALA A 1 105 ? 6.780 1.745 11.991 1.00 71.81 105 ALA A C 1
ATOM 837 O O . ALA A 1 105 ? 6.510 2.675 11.234 1.00 71.81 105 ALA A O 1
ATOM 838 N N . ASP A 1 106 ? 8.027 1.458 12.377 1.00 78.00 106 ASP A N 1
ATOM 839 C CA . ASP A 1 106 ? 9.209 2.207 11.946 1.00 78.00 106 ASP A CA 1
ATOM 840 C C . ASP A 1 106 ? 9.309 2.208 10.405 1.00 78.00 106 ASP A C 1
ATOM 842 O O . ASP A 1 106 ? 9.581 1.153 9.811 1.00 78.00 106 ASP A O 1
ATOM 846 N N . PRO A 1 107 ? 9.114 3.367 9.740 1.00 69.38 107 PRO A N 1
ATOM 847 C CA . PRO A 1 107 ? 9.098 3.449 8.284 1.00 69.38 107 PRO A CA 1
ATOM 848 C C . PRO A 1 107 ? 10.390 2.937 7.642 1.00 69.38 107 PRO A C 1
ATOM 850 O O . PRO A 1 107 ? 10.339 2.357 6.556 1.00 69.38 107 PRO A O 1
ATOM 853 N N . GLN A 1 108 ? 11.540 3.086 8.315 1.00 73.88 108 GLN A N 1
ATOM 854 C CA . GLN A 1 108 ? 12.819 2.592 7.797 1.00 73.88 108 GLN A CA 1
ATOM 855 C C . GLN A 1 108 ? 12.861 1.064 7.757 1.00 73.88 108 GLN A C 1
ATOM 857 O O . GLN A 1 108 ? 13.332 0.491 6.775 1.00 73.88 108 GLN A O 1
ATOM 862 N N . ARG A 1 109 ? 12.326 0.390 8.783 1.00 79.00 109 ARG A N 1
ATOM 863 C CA . ARG A 1 109 ? 12.281 -1.081 8.823 1.00 79.00 109 ARG A CA 1
ATOM 864 C C . ARG A 1 109 ? 11.364 -1.647 7.753 1.00 79.00 109 ARG A C 1
ATOM 866 O O . ARG A 1 109 ? 11.714 -2.635 7.112 1.00 79.00 109 ARG A O 1
ATOM 873 N N . ILE A 1 110 ? 10.214 -1.016 7.530 1.00 73.62 110 ILE A N 1
ATOM 874 C CA . ILE A 1 110 ? 9.272 -1.476 6.505 1.00 73.62 110 ILE A CA 1
ATOM 875 C C . ILE A 1 110 ? 9.841 -1.229 5.105 1.00 73.62 110 ILE A C 1
ATOM 877 O O . ILE A 1 110 ? 9.739 -2.097 4.238 1.00 73.62 110 ILE A O 1
ATOM 881 N N . GLN A 1 111 ? 10.499 -0.088 4.888 1.00 74.25 111 GLN A N 1
ATOM 882 C CA . GLN A 1 111 ? 11.189 0.184 3.630 1.00 74.25 111 GLN A CA 1
ATOM 883 C C . GLN A 1 111 ? 12.322 -0.819 3.379 1.00 74.25 111 GLN A C 1
ATOM 885 O O . GLN A 1 111 ? 12.449 -1.335 2.268 1.00 74.25 111 GLN A O 1
ATOM 890 N N . GLN A 1 112 ? 13.111 -1.146 4.404 1.00 79.56 112 GLN A N 1
ATOM 891 C CA . GLN A 1 112 ? 14.157 -2.158 4.297 1.00 79.56 112 GLN A CA 1
ATOM 892 C C . GLN A 1 112 ? 13.573 -3.534 3.946 1.00 79.56 112 GLN A C 1
ATOM 894 O O . GLN A 1 112 ? 14.041 -4.172 3.005 1.00 79.56 112 GLN A O 1
ATOM 899 N N . PHE A 1 113 ? 12.501 -3.955 4.621 1.00 76.25 113 PHE A N 1
ATOM 900 C CA . PHE A 1 113 ? 11.802 -5.204 4.315 1.00 76.25 113 PHE A CA 1
ATOM 901 C C . PHE A 1 113 ? 11.279 -5.242 2.867 1.00 76.25 113 PHE A C 1
ATOM 903 O O . PHE A 1 113 ? 11.468 -6.224 2.148 1.00 76.25 113 PHE A O 1
ATOM 910 N N . ALA A 1 114 ? 10.685 -4.145 2.393 1.00 74.94 114 ALA A N 1
ATOM 911 C CA . ALA A 1 114 ? 10.259 -3.995 1.005 1.00 74.94 114 ALA A CA 1
ATOM 912 C C . ALA A 1 114 ? 11.421 -4.131 0.003 1.00 74.94 114 ALA A C 1
ATOM 914 O O . ALA A 1 114 ? 11.285 -4.807 -1.021 1.00 74.94 114 ALA A O 1
ATOM 915 N N . MET A 1 115 ? 12.570 -3.516 0.293 1.00 76.81 115 MET A N 1
ATOM 916 C CA . MET A 1 115 ? 13.766 -3.617 -0.548 1.00 76.81 115 MET A CA 1
ATOM 917 C C . MET A 1 115 ? 14.348 -5.034 -0.569 1.00 76.81 115 MET A C 1
ATOM 919 O O . MET A 1 115 ? 14.785 -5.501 -1.623 1.00 76.81 115 MET A O 1
ATOM 923 N N . GLU A 1 116 ? 14.330 -5.740 0.561 1.00 80.88 116 GLU A N 1
ATOM 924 C CA . GLU A 1 116 ? 14.760 -7.139 0.653 1.00 80.88 116 GLU A CA 1
ATOM 925 C C . GLU A 1 116 ? 13.857 -8.063 -0.184 1.00 80.88 116 GLU A C 1
ATOM 927 O O . GLU A 1 116 ? 14.360 -8.900 -0.946 1.00 80.88 116 GLU A O 1
ATOM 932 N N . LEU A 1 117 ? 12.534 -7.860 -0.135 1.00 75.81 117 LEU A N 1
ATOM 933 C CA . LEU A 1 117 ? 11.573 -8.575 -0.986 1.00 75.81 117 LEU A CA 1
ATOM 934 C C . LEU A 1 117 ? 11.820 -8.311 -2.478 1.00 75.81 117 LEU A C 1
ATOM 936 O O . LEU A 1 117 ? 11.849 -9.252 -3.274 1.00 75.81 117 LEU A O 1
ATOM 940 N N . LEU A 1 118 ? 12.040 -7.051 -2.862 1.00 74.38 118 LEU A N 1
ATOM 941 C CA . LEU A 1 118 ? 12.315 -6.670 -4.249 1.00 74.38 118 LEU A CA 1
ATOM 942 C C . LEU A 1 118 ? 13.637 -7.263 -4.756 1.00 74.38 118 LEU A C 1
ATOM 944 O O . LEU A 1 118 ? 13.677 -7.834 -5.845 1.00 74.38 118 LEU A O 1
ATOM 948 N N . SER A 1 119 ? 14.697 -7.205 -3.947 1.00 75.94 119 SER A N 1
ATOM 949 C CA . SER A 1 119 ? 15.994 -7.818 -4.262 1.00 75.94 119 SER A CA 1
ATOM 950 C C . SER A 1 119 ? 15.868 -9.326 -4.488 1.00 75.94 119 SER A C 1
ATOM 952 O O . SER A 1 119 ? 16.434 -9.855 -5.445 1.00 75.94 119 SER A O 1
ATOM 954 N N . THR A 1 120 ? 15.088 -10.014 -3.650 1.00 75.00 120 THR A N 1
ATOM 955 C CA . THR A 1 120 ? 14.835 -11.458 -3.782 1.00 75.00 120 THR A CA 1
ATOM 956 C C . THR A 1 120 ? 14.134 -11.772 -5.099 1.00 75.00 120 THR A C 1
ATOM 958 O O . THR A 1 120 ? 14.604 -12.611 -5.861 1.00 75.00 120 THR A O 1
ATOM 961 N N . GLN A 1 121 ? 13.072 -11.040 -5.437 1.00 69.69 121 GLN A N 1
ATOM 962 C CA . GLN A 1 121 ? 12.331 -11.306 -6.670 1.00 69.69 121 GLN A CA 1
ATOM 963 C C . GLN A 1 121 ? 13.113 -10.975 -7.946 1.00 69.69 121 GLN A C 1
ATOM 965 O O . GLN A 1 121 ? 12.977 -11.681 -8.944 1.00 69.69 121 GLN A O 1
ATOM 970 N N . ILE A 1 122 ? 13.959 -9.941 -7.929 1.00 70.25 122 ILE A N 1
ATOM 971 C CA . ILE A 1 122 ? 14.853 -9.637 -9.057 1.00 70.25 122 ILE A CA 1
ATOM 972 C C . ILE A 1 122 ? 15.884 -10.758 -9.233 1.00 70.25 122 ILE A C 1
ATOM 974 O O . ILE A 1 122 ? 16.129 -11.200 -10.356 1.00 70.25 122 ILE A O 1
ATOM 978 N N . LYS A 1 123 ? 16.458 -11.267 -8.136 1.00 69.19 123 LYS A N 1
ATOM 979 C CA . LYS A 1 123 ? 17.386 -12.411 -8.177 1.00 69.19 1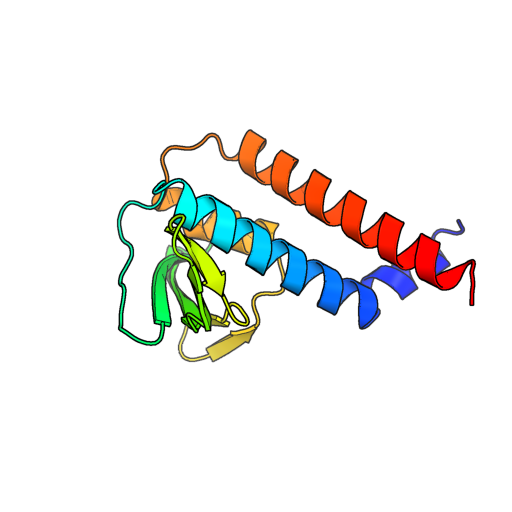23 LYS A CA 1
ATOM 980 C C . LYS A 1 123 ? 16.714 -13.682 -8.701 1.00 69.19 123 LYS A C 1
ATOM 982 O O . LYS A 1 123 ? 17.325 -14.397 -9.497 1.00 69.19 123 LYS A O 1
ATOM 987 N N . ASP A 1 124 ? 15.462 -13.931 -8.324 1.00 61.25 124 ASP A N 1
ATOM 988 C CA . ASP A 1 124 ? 14.673 -15.050 -8.849 1.00 61.25 124 ASP A CA 1
ATOM 989 C C . ASP A 1 124 ? 14.412 -14.888 -10.356 1.00 61.25 124 ASP A C 1
ATOM 991 O O . ASP A 1 124 ? 14.589 -15.835 -11.124 1.00 61.25 124 ASP A O 1
ATOM 995 N N . ALA A 1 125 ? 14.070 -13.676 -10.809 1.00 59.72 125 ALA A N 1
ATOM 996 C CA . ALA A 1 125 ? 13.863 -13.378 -12.227 1.00 59.72 125 ALA A CA 1
ATOM 997 C C . ALA A 1 125 ? 15.134 -13.609 -13.064 1.00 59.72 125 ALA A C 1
ATOM 999 O O . ALA A 1 125 ? 15.057 -14.195 -14.144 1.00 59.72 125 ALA A O 1
ATOM 1000 N N . HIS A 1 126 ? 16.309 -13.225 -12.553 1.00 58.28 126 HIS A N 1
ATOM 1001 C CA . HIS A 1 126 ? 17.592 -13.524 -13.199 1.00 58.28 126 HIS A CA 1
ATOM 1002 C C . HIS A 1 126 ? 17.912 -15.023 -13.216 1.00 58.28 126 HIS A C 1
ATOM 1004 O O . HIS A 1 126 ? 18.388 -15.535 -14.228 1.00 58.28 126 HIS A O 1
ATOM 1010 N N . SER A 1 127 ? 17.624 -15.737 -12.125 1.00 59.25 127 SER A N 1
ATOM 1011 C CA . SER A 1 127 ? 17.876 -17.182 -12.019 1.00 59.25 127 SER A CA 1
ATOM 1012 C C . SER A 1 127 ? 17.016 -17.993 -12.994 1.00 59.25 127 SER A C 1
ATOM 1014 O O . SER A 1 127 ? 17.461 -19.020 -13.505 1.00 59.25 127 SER A O 1
ATOM 1016 N N . HIS A 1 128 ? 15.810 -17.510 -13.308 1.00 51.38 128 HIS A N 1
ATOM 1017 C CA . HIS A 1 128 ? 14.952 -18.091 -14.341 1.00 51.38 128 HIS A CA 1
ATOM 1018 C C . HIS A 1 128 ? 15.368 -17.730 -15.776 1.00 51.38 128 HIS A C 1
ATOM 1020 O O . HIS A 1 128 ? 15.047 -18.486 -16.686 1.00 51.38 128 HIS A O 1
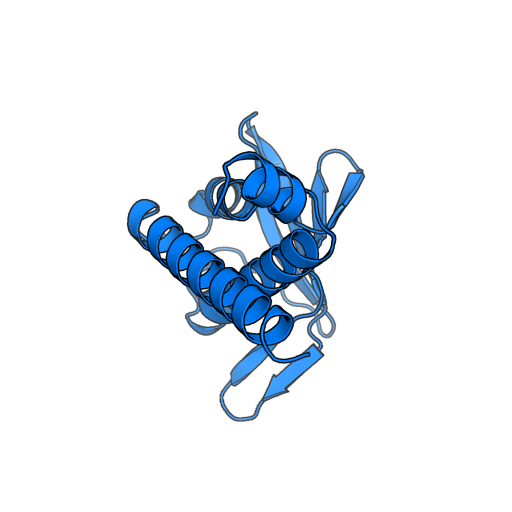ATOM 1026 N N . HIS A 1 129 ? 16.105 -16.635 -15.986 1.00 47.47 129 HIS A N 1
ATOM 1027 C CA . HIS A 1 129 ? 16.619 -16.239 -17.305 1.00 47.47 129 HIS A CA 1
ATOM 1028 C C . HIS A 1 129 ? 17.933 -16.946 -17.683 1.00 47.47 129 HIS A C 1
ATOM 1030 O O . HIS A 1 129 ? 18.246 -17.061 -18.859 1.00 47.47 129 HIS A O 1
ATOM 1036 N N . ALA A 1 130 ? 18.712 -17.414 -16.700 1.00 45.12 130 ALA A N 1
ATOM 1037 C CA . ALA A 1 130 ? 19.987 -18.105 -16.931 1.00 45.12 130 ALA A CA 1
ATOM 1038 C C . ALA A 1 130 ? 19.850 -19.628 -17.155 1.00 45.12 130 ALA A C 1
ATOM 1040 O O . ALA A 1 130 ? 20.825 -20.276 -17.527 1.00 45.12 130 ALA A O 1
ATOM 1041 N N . ASN A 1 131 ? 18.661 -20.192 -16.917 1.00 37.97 131 ASN A N 1
ATOM 1042 C CA . ASN A 1 131 ? 18.370 -21.629 -17.022 1.00 37.97 131 ASN A CA 1
ATOM 1043 C C . ASN A 1 131 ? 17.322 -21.967 -18.107 1.00 37.97 131 ASN A C 1
ATOM 1045 O O . ASN A 1 131 ? 16.778 -23.073 -18.095 1.00 37.97 131 ASN A O 1
ATOM 1049 N N . GLY A 1 132 ? 17.015 -21.028 -19.007 1.00 38.56 132 GLY A N 1
ATOM 1050 C CA . GLY A 1 132 ? 16.176 -21.233 -20.195 1.00 38.56 132 GLY A CA 1
ATOM 1051 C C . GLY A 1 132 ? 16.965 -20.941 -21.459 1.00 38.56 132 GLY A C 1
ATOM 1052 O O . GLY A 1 132 ? 16.706 -21.634 -22.466 1.00 38.56 132 GLY A O 1
#

Foldseek 3Di:
DDPVVVVVVCVDPLLQVLQQVLLQVLVQVCVQVVFFADWDDDPFKIKDWWAFPVRFIKMKMWTFPDQDPVRRTGTDFIWIAGPNDIDTDRDPLRVLNRRVVGGPDDSVVSVVVSVVSSVVSVVVVVVVVVVD

pLDDT: mean 82.39, std 13.69, range [37.97, 96.69]

Secondary structure (DSSP, 8-state):
--HHHHHHHHTSHHHHHHHHHHHHHHHHHHHHTT--SS-EE-SSEEEEEEE-TTS-EEEEEEEEEEE-TT--EEEEEEEEEETTEEEE---HHHHHHHHGGG--S-HHHHHHHHHHHHHHHHHHHHHHHS--